Protein AF-A0A0F9YL49-F1 (afdb_monomer)

Structure (mmCIF, N/CA/C/O backbone):
data_AF-A0A0F9YL49-F1
#
_entry.id   AF-A0A0F9YL49-F1
#
loop_
_atom_site.group_PDB
_atom_site.id
_atom_site.type_symbol
_atom_site.label_atom_id
_atom_site.label_alt_id
_atom_site.label_comp_id
_atom_site.label_asym_id
_atom_site.label_entity_id
_atom_site.label_seq_id
_atom_site.pdbx_PDB_ins_code
_atom_site.Cartn_x
_atom_site.Cartn_y
_atom_site.Cartn_z
_atom_site.occupancy
_atom_site.B_iso_or_equiv
_atom_site.auth_seq_id
_atom_site.auth_comp_id
_atom_site.auth_asym_id
_atom_site.auth_atom_id
_atom_site.pdbx_PDB_model_num
ATOM 1 N N . MET A 1 1 ? -14.155 8.962 -9.388 1.00 47.81 1 MET A N 1
ATOM 2 C CA . MET A 1 1 ? -13.345 8.087 -8.506 1.00 47.81 1 MET A CA 1
ATOM 3 C C . MET A 1 1 ? -12.977 8.881 -7.263 1.00 47.81 1 MET A C 1
ATOM 5 O O . MET A 1 1 ? -12.513 10.002 -7.419 1.00 47.81 1 MET A O 1
ATOM 9 N N . LYS A 1 2 ? -13.231 8.369 -6.049 1.00 56.00 2 LYS A N 1
ATOM 10 C CA . LYS A 1 2 ? -12.773 9.033 -4.813 1.00 56.00 2 LYS A CA 1
ATOM 11 C C . LYS A 1 2 ? -11.246 9.175 -4.860 1.00 56.00 2 LYS A C 1
ATOM 13 O O . LYS A 1 2 ? -10.566 8.237 -5.271 1.00 56.00 2 LYS A O 1
ATOM 18 N N . ASN A 1 3 ? -10.729 10.342 -4.483 1.00 61.59 3 ASN A N 1
ATOM 19 C CA . ASN A 1 3 ? -9.304 10.641 -4.567 1.00 61.59 3 ASN A CA 1
ATOM 20 C C . ASN A 1 3 ? -8.533 9.825 -3.513 1.00 61.59 3 ASN A C 1
ATOM 22 O O . ASN A 1 3 ? -8.652 10.083 -2.317 1.00 61.59 3 ASN A O 1
ATOM 26 N N . LEU A 1 4 ? -7.784 8.810 -3.956 1.00 66.00 4 LEU A N 1
ATOM 27 C CA . LEU A 1 4 ? -7.010 7.901 -3.097 1.00 66.00 4 LEU A CA 1
ATOM 28 C C . LEU A 1 4 ? -5.883 8.608 -2.335 1.00 66.00 4 LEU A C 1
ATOM 30 O O . LEU A 1 4 ? -5.407 8.076 -1.336 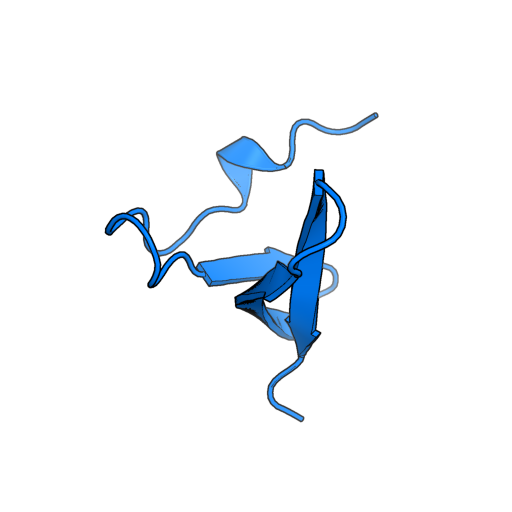1.00 66.00 4 LEU A O 1
ATOM 34 N N . SER A 1 5 ? -5.479 9.804 -2.766 1.00 65.19 5 SER A N 1
ATOM 35 C CA . SER A 1 5 ? -4.484 10.616 -2.064 1.00 65.19 5 SER A CA 1
ATOM 36 C C . SER A 1 5 ? -4.903 10.946 -0.629 1.00 65.19 5 SER A C 1
ATOM 38 O O . SER A 1 5 ? -4.057 10.943 0.259 1.00 65.19 5 SER A O 1
ATOM 40 N N . ASN A 1 6 ? -6.203 11.130 -0.374 1.00 71.19 6 ASN A N 1
ATOM 41 C CA . ASN A 1 6 ? -6.732 11.400 0.970 1.00 71.19 6 ASN A CA 1
ATOM 42 C C . ASN A 1 6 ? -6.604 10.201 1.919 1.00 71.19 6 ASN A C 1
ATOM 44 O O . ASN A 1 6 ? -6.741 10.350 3.129 1.00 71.19 6 ASN A O 1
ATOM 48 N N . ASN A 1 7 ? -6.341 9.018 1.370 1.00 75.19 7 ASN A N 1
ATOM 49 C CA . ASN A 1 7 ? -6.237 7.776 2.116 1.00 75.19 7 ASN A CA 1
ATOM 50 C C . ASN A 1 7 ? -4.781 7.381 2.404 1.00 75.19 7 ASN A C 1
ATOM 52 O O . ASN A 1 7 ? -4.550 6.334 3.011 1.00 75.19 7 ASN A O 1
ATOM 56 N N . VAL A 1 8 ? -3.798 8.175 1.956 1.00 78.50 8 VAL A N 1
ATOM 57 C CA . VAL A 1 8 ? -2.368 7.908 2.156 1.00 78.50 8 VAL A CA 1
ATOM 58 C C . VAL A 1 8 ? -1.977 8.240 3.595 1.00 78.50 8 VAL A C 1
ATOM 60 O O . VAL A 1 8 ? -1.990 9.393 4.008 1.00 78.50 8 VAL A O 1
ATOM 63 N N . ILE A 1 9 ? -1.586 7.218 4.353 1.00 83.69 9 ILE A N 1
ATOM 64 C CA . ILE A 1 9 ? -1.144 7.338 5.753 1.00 83.69 9 ILE A CA 1
ATOM 65 C C . ILE A 1 9 ? 0.379 7.495 5.834 1.00 83.69 9 ILE A C 1
ATOM 67 O O . ILE A 1 9 ? 0.914 8.069 6.779 1.00 83.69 9 ILE A O 1
ATOM 71 N N . LYS A 1 10 ? 1.103 6.979 4.836 1.00 80.12 10 LYS A N 1
ATOM 72 C CA . LYS A 1 10 ? 2.556 7.123 4.723 1.00 80.12 10 LYS A CA 1
ATOM 73 C C . LYS A 1 10 ? 2.911 7.440 3.280 1.00 80.12 10 LYS A C 1
ATOM 75 O O . LYS A 1 10 ? 2.514 6.696 2.393 1.00 80.12 10 LYS A O 1
ATOM 80 N N . SER A 1 11 ? 3.666 8.513 3.066 1.00 77.31 11 SER A N 1
ATOM 81 C CA . SER A 1 11 ? 3.990 9.074 1.744 1.00 77.31 11 SER A CA 1
ATOM 82 C C . SER A 1 11 ? 5.485 9.029 1.408 1.00 77.31 11 SER A C 1
ATOM 84 O O . SER A 1 11 ? 5.954 9.732 0.517 1.00 77.31 11 SER A O 1
ATOM 86 N N . ILE A 1 12 ? 6.262 8.205 2.118 1.00 83.38 12 ILE A N 1
ATOM 87 C CA . ILE A 1 12 ? 7.667 7.983 1.761 1.00 83.38 12 ILE A CA 1
ATOM 88 C C . ILE A 1 12 ? 7.699 7.263 0.412 1.0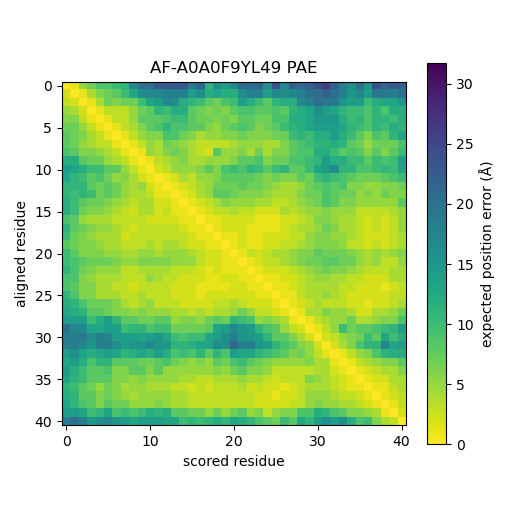0 83.38 12 ILE A C 1
ATOM 90 O O . ILE A 1 12 ? 7.137 6.173 0.305 1.00 83.38 12 ILE A O 1
ATOM 94 N N . ARG A 1 13 ? 8.379 7.858 -0.575 1.00 80.19 13 ARG A N 1
ATOM 95 C CA . ARG A 1 13 ? 8.505 7.322 -1.936 1.00 80.19 13 ARG A CA 1
ATOM 96 C C . ARG A 1 13 ? 8.950 5.855 -1.922 1.00 80.19 13 ARG A C 1
ATOM 98 O O . ARG A 1 13 ? 9.973 5.531 -1.317 1.00 80.19 13 ARG A O 1
ATOM 105 N N . GLY A 1 14 ? 8.180 4.978 -2.563 1.00 79.12 14 GLY A N 1
ATOM 106 C CA . GLY A 1 14 ? 8.432 3.531 -2.628 1.00 79.12 14 GLY A CA 1
ATOM 107 C C . GLY A 1 14 ? 8.080 2.747 -1.354 1.00 79.12 14 GLY A C 1
ATOM 108 O O . GLY A 1 14 ? 8.334 1.545 -1.277 1.00 79.12 14 GLY A O 1
ATOM 109 N N . LYS A 1 15 ? 7.529 3.405 -0.329 1.00 83.94 15 LYS A N 1
ATOM 110 C CA . LYS A 1 15 ? 7.062 2.806 0.936 1.00 83.94 15 LYS A CA 1
ATOM 111 C C . LYS A 1 15 ? 5.702 3.371 1.345 1.00 83.94 15 LYS A C 1
ATOM 113 O O . LYS A 1 15 ? 5.403 3.485 2.541 1.00 83.94 15 LYS A O 1
ATOM 118 N N . GLU A 1 16 ? 4.906 3.766 0.362 1.00 89.56 16 GLU A N 1
ATOM 119 C CA . GLU A 1 16 ? 3.619 4.386 0.585 1.00 89.56 16 GLU A CA 1
ATOM 120 C C . GLU A 1 16 ? 2.651 3.382 1.220 1.00 89.56 16 GLU A C 1
ATOM 122 O O . GLU A 1 16 ? 2.709 2.172 0.975 1.00 89.56 16 GLU A O 1
ATOM 127 N N . LYS A 1 17 ? 1.751 3.884 2.064 1.00 90.56 17 LYS A N 1
ATOM 128 C CA . LYS A 1 17 ? 0.678 3.091 2.667 1.00 90.56 17 LYS A CA 1
ATOM 129 C C . LYS A 1 17 ? -0.640 3.825 2.562 1.00 90.56 17 LYS A C 1
ATOM 131 O O . LYS A 1 17 ? -0.676 5.027 2.824 1.00 90.56 17 LYS A O 1
ATOM 136 N N . ILE A 1 18 ? -1.709 3.094 2.265 1.00 90.31 18 ILE A N 1
ATOM 137 C CA . ILE A 1 18 ? -3.076 3.623 2.256 1.00 90.31 1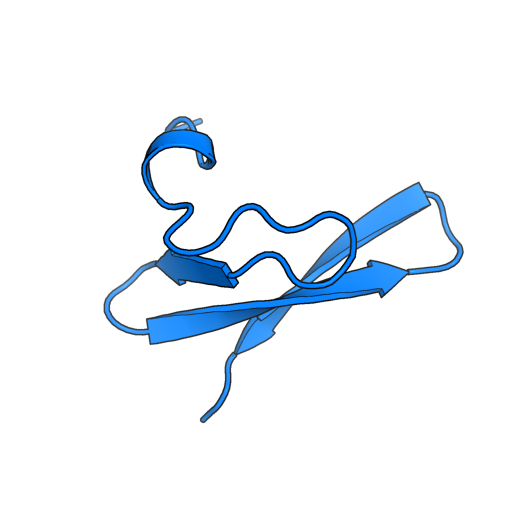8 ILE A CA 1
ATOM 138 C C . ILE A 1 18 ? -3.978 2.846 3.211 1.00 90.31 18 ILE A C 1
ATOM 140 O O . ILE A 1 18 ? -3.754 1.656 3.451 1.00 90.31 18 ILE A O 1
ATOM 144 N N . ALA A 1 19 ? -5.017 3.513 3.711 1.00 88.50 19 ALA A N 1
ATOM 145 C CA . ALA A 1 19 ? -6.177 2.859 4.307 1.00 88.50 19 ALA A CA 1
ATOM 146 C C . ALA A 1 19 ? -7.349 2.842 3.325 1.00 88.50 19 ALA A C 1
ATOM 148 O O . ALA A 1 19 ? -7.726 3.867 2.763 1.00 88.50 19 ALA A O 1
ATOM 149 N N . TYR A 1 20 ? -7.951 1.678 3.125 1.00 86.25 20 TYR A N 1
ATOM 150 C CA . TYR A 1 20 ? -9.123 1.532 2.271 1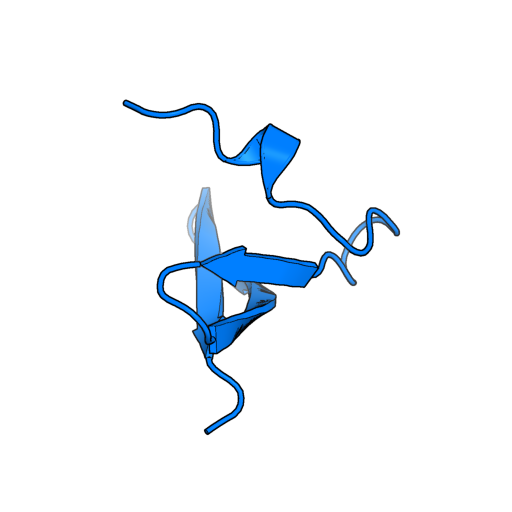.00 86.25 20 TYR A CA 1
ATOM 151 C C . TYR A 1 20 ? -10.012 0.414 2.808 1.00 86.25 20 TYR A C 1
ATOM 153 O O . TYR A 1 20 ? -9.500 -0.632 3.195 1.00 86.25 20 TYR A O 1
ATOM 161 N N . GLU A 1 21 ? -11.326 0.646 2.875 1.00 87.69 21 GLU A N 1
ATOM 162 C CA . GLU A 1 21 ? -12.306 -0.330 3.390 1.00 87.69 21 GLU A CA 1
ATOM 163 C C . GLU A 1 21 ? -11.913 -0.954 4.745 1.00 87.69 21 GLU A C 1
ATOM 165 O O . GLU A 1 21 ? -12.061 -2.151 4.959 1.00 87.69 21 GLU A O 1
ATOM 170 N N . SER A 1 22 ? -11.388 -0.141 5.669 1.00 85.75 22 SER A N 1
ATOM 171 C CA . SER A 1 22 ? -10.912 -0.578 6.997 1.00 85.75 22 SER A CA 1
ATOM 172 C C . SER A 1 22 ? -9.688 -1.513 6.990 1.00 85.75 22 SER A C 1
ATOM 174 O O . SER A 1 22 ? -9.349 -2.083 8.025 1.00 85.75 22 SER A O 1
ATOM 176 N N . PHE A 1 23 ? -8.979 -1.629 5.864 1.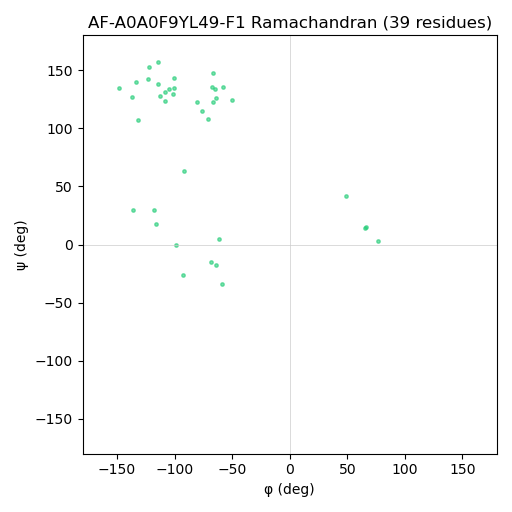00 87.00 23 PHE A N 1
ATOM 177 C CA . PHE A 1 23 ? -7.716 -2.364 5.741 1.00 87.00 23 PHE A CA 1
ATOM 178 C C . PHE A 1 23 ? -6.540 -1.442 5.417 1.00 87.00 23 PHE A C 1
ATOM 180 O O . PHE A 1 23 ? -6.705 -0.370 4.830 1.00 87.00 23 PHE A O 1
ATOM 187 N N . PHE A 1 24 ? -5.331 -1.900 5.751 1.00 88.19 24 PHE A N 1
ATOM 188 C CA . PHE A 1 24 ? -4.082 -1.246 5.368 1.00 88.19 24 PHE A CA 1
ATOM 189 C C . PHE A 1 24 ? -3.439 -1.945 4.175 1.00 88.19 24 PHE A C 1
ATOM 191 O O . PHE A 1 24 ? -3.279 -3.170 4.157 1.00 88.19 24 PHE A O 1
ATOM 198 N N . TYR A 1 25 ? -2.986 -1.140 3.220 1.00 89.44 25 TYR A N 1
ATOM 199 C CA . TYR A 1 25 ? -2.286 -1.612 2.038 1.00 89.44 25 TYR A CA 1
ATOM 200 C C . TYR A 1 25 ? -0.921 -0.953 1.934 1.00 89.44 25 TYR A C 1
ATOM 202 O O . TYR A 1 25 ? -0.775 0.239 2.208 1.00 89.44 25 TYR A O 1
ATOM 210 N N . ASN A 1 26 ? 0.072 -1.718 1.492 1.00 89.31 26 ASN A N 1
ATOM 211 C CA . ASN A 1 26 ? 1.385 -1.188 1.146 1.00 89.31 26 ASN A CA 1
ATOM 212 C C . ASN A 1 26 ? 1.496 -1.047 -0.361 1.00 89.31 26 ASN A C 1
ATOM 214 O O . ASN A 1 26 ? 1.003 -1.895 -1.115 1.00 89.31 26 ASN A O 1
ATOM 218 N N . P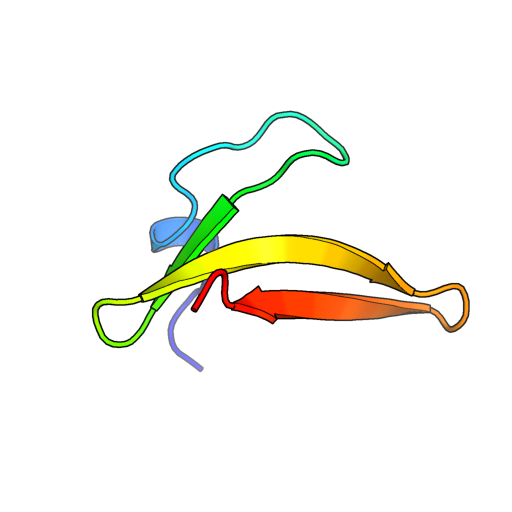HE A 1 27 ? 2.177 0.008 -0.778 1.00 87.25 27 PHE A N 1
ATOM 219 C CA . PHE A 1 27 ? 2.531 0.196 -2.163 1.00 87.25 27 PHE A CA 1
ATOM 220 C C . PHE A 1 27 ? 3.492 -0.900 -2.615 1.00 87.25 27 PHE A C 1
ATOM 222 O O . PHE A 1 27 ? 4.451 -1.250 -1.922 1.00 87.25 27 PHE A O 1
ATOM 229 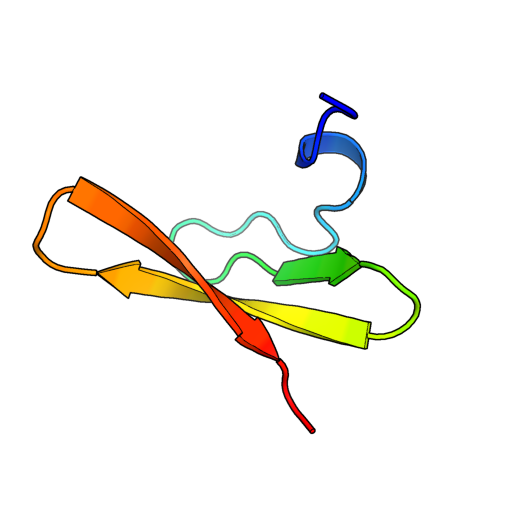N N . LYS A 1 28 ? 3.207 -1.459 -3.786 1.00 84.56 28 LYS A N 1
ATOM 230 C CA . LYS A 1 28 ? 4.073 -2.387 -4.490 1.00 84.56 28 LYS A CA 1
ATOM 231 C C . LYS A 1 28 ? 4.163 -1.912 -5.932 1.00 84.56 28 LYS A C 1
ATOM 233 O O . LYS A 1 28 ? 3.210 -2.033 -6.702 1.00 84.56 28 LYS A O 1
ATOM 238 N N . GLU A 1 29 ? 5.314 -1.362 -6.288 1.00 73.50 29 GLU A N 1
ATOM 239 C CA . GLU A 1 29 ? 5.597 -1.005 -7.670 1.00 73.50 29 GLU A CA 1
ATOM 240 C C . GLU A 1 29 ? 5.625 -2.283 -8.518 1.00 73.50 29 GLU A C 1
ATOM 242 O O . GLU A 1 29 ? 6.291 -3.265 -8.178 1.00 73.50 29 GLU A O 1
ATOM 247 N N . HIS A 1 30 ? 4.835 -2.305 -9.590 1.00 75.44 30 HIS A N 1
ATOM 248 C CA . HIS A 1 30 ? 4.836 -3.394 -10.556 1.00 75.44 30 HIS A CA 1
ATOM 249 C C . HIS A 1 30 ? 5.561 -2.916 -11.812 1.00 75.44 30 HIS A C 1
ATOM 251 O O . HIS A 1 30 ? 5.250 -1.847 -12.335 1.00 75.44 30 HIS A O 1
ATOM 257 N N . TYR A 1 31 ? 6.461 -3.740 -12.349 1.00 67.19 31 TYR A N 1
ATOM 258 C CA . TYR A 1 31 ? 7.329 -3.435 -13.500 1.00 67.19 31 TYR A CA 1
ATOM 259 C C . TYR A 1 31 ? 6.598 -3.124 -14.827 1.00 67.19 31 TYR A C 1
ATOM 261 O O . TYR A 1 31 ? 7.236 -2.935 -15.853 1.00 67.19 31 TYR A O 1
ATOM 269 N N . VAL A 1 32 ? 5.262 -3.054 -14.834 1.00 74.81 32 VAL A N 1
ATOM 270 C CA . VAL A 1 32 ? 4.427 -2.910 -16.044 1.00 74.81 32 VAL A CA 1
ATOM 271 C C . VAL A 1 32 ? 3.624 -1.596 -16.017 1.00 74.81 32 VAL A C 1
ATOM 273 O O . VAL A 1 32 ? 2.503 -1.532 -16.509 1.00 74.81 32 VAL A O 1
ATOM 276 N N . GLY A 1 33 ? 4.147 -0.549 -15.365 1.00 71.69 33 GLY A N 1
ATOM 277 C CA . GLY A 1 33 ? 3.506 0.777 -15.322 1.00 71.69 33 GLY A CA 1
ATOM 278 C C . GLY A 1 33 ? 2.173 0.823 -14.563 1.00 71.69 33 GLY A C 1
ATOM 279 O O . GLY A 1 33 ? 1.410 1.776 -14.702 1.00 71.69 33 GLY A O 1
ATOM 280 N N . LYS A 1 34 ? 1.871 -0.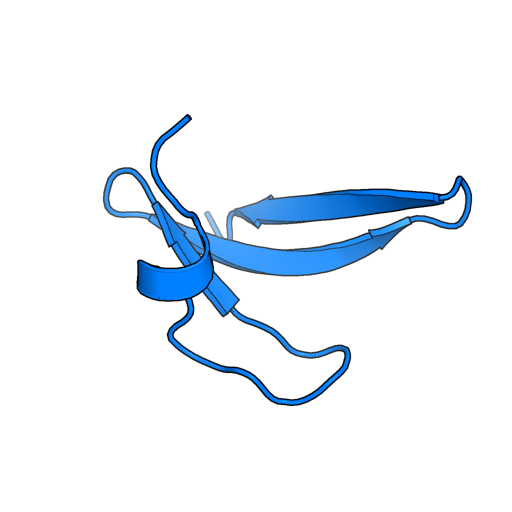208 -13.766 1.00 77.06 34 LYS A N 1
ATOM 281 C CA . LYS A 1 34 ? 0.676 -0.281 -12.918 1.00 77.06 34 LYS A CA 1
ATOM 282 C C . LYS A 1 34 ? 1.083 -0.136 -11.456 1.00 77.06 34 LYS A C 1
ATOM 284 O O . LYS A 1 34 ? 1.978 -0.834 -10.984 1.00 77.06 34 LYS A O 1
ATOM 289 N N . LEU A 1 35 ? 0.393 0.741 -10.736 1.00 78.44 35 LEU A N 1
ATOM 290 C CA . LEU A 1 35 ? 0.514 0.860 -9.286 1.00 78.44 35 LEU A CA 1
ATOM 291 C C . LEU A 1 35 ? -0.329 -0.242 -8.642 1.00 78.44 35 LEU A C 1
ATOM 293 O O . LEU A 1 35 ? -1.531 -0.327 -8.896 1.00 78.44 35 LEU A O 1
ATOM 297 N N . VAL A 1 36 ? 0.292 -1.090 -7.825 1.00 83.44 36 VAL A N 1
ATOM 298 C CA . VAL A 1 36 ? -0.402 -2.164 -7.110 1.00 83.44 36 VAL A CA 1
ATOM 299 C C . VAL A 1 36 ? -0.331 -1.891 -5.614 1.00 83.44 36 VAL A C 1
ATOM 301 O O . VAL A 1 36 ? 0.700 -1.496 -5.077 1.00 83.44 36 VAL A O 1
ATOM 304 N N . TRP A 1 37 ? -1.443 -2.128 -4.929 1.00 88.06 37 TRP A N 1
ATOM 305 C CA . TRP A 1 37 ? -1.546 -2.036 -3.479 1.00 88.06 37 TRP A CA 1
ATOM 306 C C . TRP A 1 37 ? -1.789 -3.433 -2.924 1.00 88.06 37 TRP A C 1
ATOM 308 O O . TRP A 1 37 ? -2.693 -4.132 -3.378 1.00 88.06 37 TRP A O 1
ATOM 318 N N . ARG A 1 38 ? -0.978 -3.867 -1.955 1.00 86.94 38 ARG A N 1
ATOM 319 C CA . ARG A 1 38 ? -1.125 -5.186 -1.328 1.00 86.94 38 ARG A CA 1
ATOM 320 C C . ARG A 1 38 ? -1.654 -5.044 0.091 1.00 86.94 38 ARG A C 1
ATOM 322 O O . ARG A 1 38 ? -1.027 -4.365 0.903 1.00 86.94 38 ARG A O 1
ATOM 329 N N . CYS A 1 39 ? -2.776 -5.704 0.376 1.00 87.75 39 CYS A N 1
ATOM 330 C CA . CYS A 1 39 ? -3.343 -5.797 1.720 1.00 87.75 39 CYS A CA 1
ATOM 331 C C . CYS A 1 39 ? -2.430 -6.635 2.624 1.00 87.75 39 CYS A C 1
ATOM 333 O O . CYS A 1 39 ? -1.988 -7.711 2.218 1.00 87.75 39 CYS A O 1
ATOM 335 N N . ASN A 1 40 ? -2.187 -6.165 3.848 1.00 75.06 40 ASN A N 1
ATOM 336 C CA . ASN A 1 40 ? -1.484 -6.915 4.895 1.00 75.06 40 ASN A CA 1
ATOM 337 C C . ASN A 1 40 ? -2.478 -7.690 5.778 1.00 75.06 40 ASN A C 1
ATOM 339 O O . ASN A 1 40 ? -2.619 -7.367 6.956 1.00 75.06 40 ASN A O 1
ATOM 343 N N . LYS A 1 41 ? -3.206 -8.650 5.205 1.00 63.16 41 LYS A N 1
ATOM 344 C CA . LYS A 1 41 ? -4.023 -9.582 5.995 1.00 63.16 41 LYS A CA 1
ATOM 345 C C . LYS A 1 41 ? -3.210 -10.818 6.358 1.00 63.16 41 LYS A C 1
ATOM 347 O O . LYS A 1 41 ? -2.378 -11.211 5.508 1.00 63.16 41 LYS A O 1
#

InterPro domains:
  IPR007588 Zinc finger, FLYWCH-type [PF04500] (9-41)

Solvent-accessible surface area (backbone atoms only — not comparable to full-atom values): 2673 Å² total; per-residue (Å²): 128,85,70,64,74,82,30,52,79,34,81,52,88,91,58,27,27,34,55,54,97,96,39,55,25,38,53,41,88,42,101,78,89,46,88,41,72,44,72,80,124

Mean predicted aligned error: 6.66 Å

Radius of gyration: 10.09 Å; Cα contacts (8 Å, |Δi|>4): 61; chains: 1; bounding box: 22×21×23 Å

Organism: NCBI:txid40302

Foldseek 3Di:
DPDQVVQWPDDDVQFIWGDDPNFIWTWDDDPPPDIDTHTPD

Sequence (41 aa):
MKNLSNNVIKSIRGKEKIAYESFFYNFKEHYVGKLVWRCNK

pLDDT: mean 78.93, std 10.09,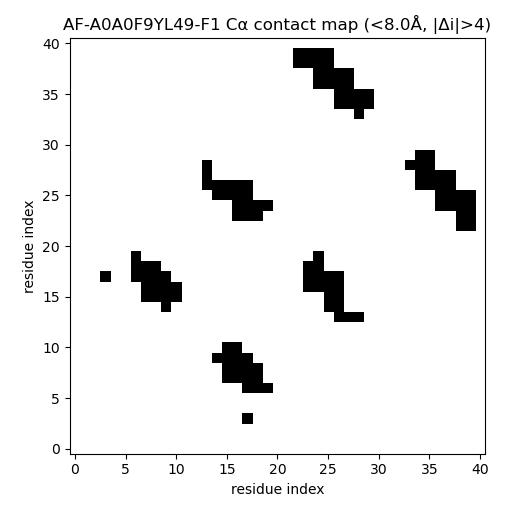 range [47.81, 90.56]

Secondary structure (DSSP, 8-state):
---GGGGEEE--TT--EEEETTEEEEEEEETTTEEEEEE--

Nearest PDB structures (foldseek):
  2iye-assembly2_C  TM=5.786E-01  e=7.820E+00  Saccharolobus solfataricus P2